Protein AF-A0A2I7KH91-F1 (afdb_monomer_lite)

pLDDT: mean 83.94, std 9.48, range [47.47, 95.06]

Structure (mmCIF, N/CA/C/O backbone):
data_AF-A0A2I7KH91-F1
#
_entry.id   AF-A0A2I7KH91-F1
#
loop_
_atom_site.group_PDB
_atom_site.id
_atom_site.type_symbol
_atom_site.label_atom_id
_atom_site.label_alt_id
_atom_site.label_comp_id
_atom_site.label_asym_id
_atom_site.label_entity_id
_atom_site.label_seq_id
_atom_site.pdbx_PDB_ins_code
_atom_site.Cartn_x
_atom_site.Cartn_y
_atom_site.Cartn_z
_atom_site.occupancy
_atom_site.B_iso_or_equiv
_atom_site.auth_seq_id
_atom_site.auth_comp_id
_atom_site.auth_asym_id
_atom_site.auth_atom_id
_atom_site.pdbx_PDB_model_num
ATOM 1 N N . MET A 1 1 ? 5.853 6.219 -17.560 1.00 79.38 1 MET A N 1
ATOM 2 C CA . MET A 1 1 ? 6.123 5.303 -16.429 1.00 79.38 1 MET A CA 1
ATOM 3 C C . MET A 1 1 ? 6.312 6.039 -15.099 1.00 79.38 1 MET A C 1
ATOM 5 O O . MET A 1 1 ? 5.589 5.739 -14.161 1.00 79.38 1 MET A O 1
ATOM 9 N N . THR A 1 2 ? 7.176 7.060 -15.022 1.00 87.81 2 THR A N 1
ATOM 10 C CA . THR A 1 2 ? 7.430 7.852 -13.794 1.00 87.81 2 THR A CA 1
ATOM 11 C C . THR A 1 2 ? 6.170 8.448 -13.158 1.00 87.81 2 THR A C 1
ATOM 13 O O . THR A 1 2 ? 5.970 8.321 -11.957 1.00 87.81 2 THR A O 1
ATOM 16 N N . ILE A 1 3 ? 5.271 9.028 -13.962 1.00 91.19 3 ILE A N 1
ATOM 17 C CA . ILE A 1 3 ? 4.003 9.596 -13.469 1.00 91.19 3 ILE A CA 1
ATOM 18 C C . ILE A 1 3 ? 3.130 8.527 -12.793 1.00 91.19 3 ILE A C 1
ATOM 20 O O . ILE A 1 3 ? 2.564 8.785 -11.738 1.00 91.19 3 ILE A O 1
ATOM 24 N N . ALA A 1 4 ? 3.059 7.315 -13.352 1.00 84.56 4 ALA A N 1
ATOM 25 C CA . ALA A 1 4 ? 2.259 6.227 -12.786 1.00 84.56 4 ALA A CA 1
ATOM 26 C C . ALA A 1 4 ? 2.782 5.798 -11.405 1.00 84.56 4 ALA A C 1
ATOM 28 O O . ALA A 1 4 ? 1.996 5.546 -10.498 1.00 84.56 4 ALA A O 1
ATOM 29 N N . ILE A 1 5 ? 4.107 5.788 -11.228 1.00 86.88 5 ILE A N 1
ATOM 30 C CA . ILE A 1 5 ? 4.751 5.509 -9.938 1.00 86.88 5 ILE A CA 1
ATOM 31 C C . ILE A 1 5 ? 4.457 6.626 -8.933 1.00 86.88 5 ILE A C 1
ATOM 33 O O . ILE A 1 5 ? 4.111 6.336 -7.794 1.00 86.88 5 ILE A O 1
ATOM 37 N N . ILE A 1 6 ? 4.530 7.896 -9.346 1.00 91.19 6 ILE A N 1
ATOM 38 C CA . ILE A 1 6 ? 4.178 9.030 -8.474 1.00 91.19 6 ILE A CA 1
ATOM 39 C C . ILE A 1 6 ? 2.723 8.908 -8.007 1.00 91.19 6 ILE A C 1
ATOM 41 O O . ILE A 1 6 ? 2.447 9.019 -6.813 1.00 91.19 6 ILE A O 1
ATOM 45 N N . VAL A 1 7 ? 1.793 8.628 -8.924 1.00 89.44 7 VAL A N 1
ATOM 46 C CA . VAL A 1 7 ? 0.377 8.439 -8.579 1.00 89.44 7 VAL A CA 1
ATOM 47 C C . VAL A 1 7 ? 0.184 7.234 -7.659 1.00 89.44 7 VAL A C 1
ATOM 49 O O . VAL A 1 7 ? -0.566 7.334 -6.690 1.00 89.44 7 VAL A O 1
ATOM 52 N N . PHE A 1 8 ? 0.883 6.124 -7.905 1.00 90.81 8 PHE A N 1
ATOM 53 C CA . PHE A 1 8 ? 0.881 4.966 -7.012 1.00 90.81 8 PHE A CA 1
ATOM 54 C C . PHE A 1 8 ? 1.340 5.339 -5.596 1.00 90.81 8 PHE A C 1
ATOM 56 O O . PHE A 1 8 ? 0.632 5.038 -4.638 1.00 90.81 8 PHE A O 1
ATOM 63 N N . VAL A 1 9 ? 2.458 6.058 -5.456 1.00 90.88 9 VAL A N 1
ATOM 64 C CA . VAL A 1 9 ? 2.973 6.503 -4.151 1.00 90.88 9 VAL A CA 1
ATOM 65 C C . VAL A 1 9 ? 1.954 7.391 -3.434 1.00 90.88 9 VAL A C 1
ATOM 67 O O . VAL A 1 9 ? 1.672 7.176 -2.256 1.00 90.88 9 VAL A O 1
ATOM 70 N N . LEU A 1 10 ? 1.342 8.350 -4.135 1.00 90.19 10 LEU A N 1
ATOM 71 C CA . LEU A 1 10 ? 0.299 9.205 -3.557 1.00 90.19 10 LEU A CA 1
ATOM 72 C C . LEU A 1 10 ? -0.932 8.398 -3.118 1.00 90.19 10 LEU A C 1
ATOM 74 O O . LEU A 1 10 ? -1.463 8.630 -2.030 1.00 90.19 10 LEU A O 1
ATOM 78 N N . ALA A 1 11 ? -1.362 7.424 -3.922 1.00 86.81 11 ALA A N 1
ATOM 79 C CA . ALA A 1 11 ? -2.464 6.532 -3.575 1.00 86.81 11 ALA A CA 1
ATOM 80 C C . ALA A 1 11 ? -2.138 5.688 -2.333 1.00 86.81 11 ALA A C 1
ATOM 82 O O . ALA A 1 11 ? -2.985 5.528 -1.455 1.00 86.81 11 ALA A O 1
ATOM 83 N N . GLN A 1 12 ? -0.902 5.203 -2.221 1.00 88.19 12 GLN A N 1
ATOM 84 C CA . GLN A 1 12 ? -0.426 4.402 -1.095 1.00 88.19 12 GLN A CA 1
ATOM 85 C C . GLN A 1 12 ? -0.352 5.228 0.199 1.00 88.19 12 GLN A C 1
ATOM 87 O O . GLN A 1 12 ? -0.780 4.765 1.257 1.00 88.19 12 GLN A O 1
ATOM 92 N N . LEU A 1 13 ? 0.101 6.483 0.116 1.00 88.56 13 LEU A N 1
ATOM 93 C CA . LEU A 1 13 ? 0.049 7.427 1.238 1.00 88.56 13 LEU A CA 1
ATOM 94 C C . LEU A 1 13 ? -1.398 7.693 1.676 1.00 88.56 13 LEU A C 1
ATOM 96 O O . LEU A 1 13 ? -1.700 7.653 2.871 1.00 88.56 13 LEU A O 1
ATOM 100 N N . GLY A 1 14 ? -2.303 7.910 0.718 1.00 85.88 14 GLY A N 1
ATOM 101 C CA . GLY A 1 14 ? -3.732 8.073 0.983 1.00 85.88 14 GLY A CA 1
ATOM 102 C C . GLY A 1 14 ? -4.343 6.854 1.678 1.00 85.88 14 GLY A C 1
ATOM 103 O O . GLY A 1 14 ? -5.058 7.005 2.670 1.00 85.88 14 GLY A O 1
ATOM 104 N N . ASP A 1 15 ? -4.021 5.647 1.220 1.00 86.06 15 ASP A N 1
ATOM 105 C CA . ASP A 1 15 ? -4.465 4.383 1.818 1.00 86.06 15 ASP A CA 1
ATOM 106 C C . ASP A 1 15 ? -3.978 4.217 3.267 1.00 86.06 15 ASP A C 1
ATOM 108 O O . ASP A 1 15 ? -4.770 3.892 4.154 1.00 86.06 15 ASP A O 1
ATOM 112 N N . VAL A 1 16 ? -2.711 4.532 3.550 1.00 86.69 16 VAL A N 1
ATOM 113 C CA . VAL A 1 16 ? -2.151 4.472 4.911 1.00 86.69 16 VAL A CA 1
ATOM 114 C C . VAL A 1 16 ? -2.832 5.479 5.836 1.00 86.69 16 VAL A C 1
ATOM 116 O O . VAL A 1 16 ? -3.234 5.127 6.948 1.00 86.69 16 VAL A O 1
ATOM 119 N N . ILE A 1 17 ? -2.982 6.731 5.394 1.00 86.50 17 ILE A N 1
ATOM 120 C CA . ILE A 1 17 ? -3.592 7.797 6.202 1.00 86.50 17 ILE A CA 1
ATOM 121 C C . ILE A 1 17 ? -5.057 7.475 6.488 1.00 86.50 17 ILE A C 1
ATOM 123 O O . ILE A 1 17 ? -5.494 7.574 7.638 1.00 86.50 17 ILE A O 1
ATOM 127 N N . THR A 1 18 ? -5.813 7.088 5.458 1.00 83.62 18 THR A N 1
ATOM 128 C CA . THR A 1 18 ? -7.229 6.738 5.607 1.00 83.62 18 THR A CA 1
ATOM 129 C C . THR A 1 18 ? -7.372 5.549 6.548 1.00 83.62 18 THR A C 1
ATOM 131 O O . THR A 1 18 ? -8.069 5.677 7.550 1.00 83.62 18 THR A O 1
ATOM 134 N N . THR A 1 19 ? -6.638 4.455 6.332 1.00 83.44 19 THR A N 1
ATOM 135 C CA . THR A 1 19 ? -6.714 3.243 7.168 1.00 83.44 19 THR A CA 1
ATOM 136 C C . THR A 1 19 ? -6.357 3.513 8.633 1.00 83.44 19 THR A C 1
ATOM 138 O O . THR A 1 19 ? -7.090 3.096 9.531 1.00 83.44 19 THR A O 1
ATOM 141 N N . LYS A 1 20 ? -5.302 4.291 8.915 1.00 84.56 20 LYS A N 1
ATOM 142 C CA . LYS A 1 20 ? -4.977 4.684 10.299 1.00 84.56 20 LYS A CA 1
ATOM 143 C C . LYS A 1 20 ? -6.094 5.503 10.942 1.00 84.56 20 LYS A C 1
ATOM 145 O O . LYS A 1 20 ? -6.457 5.242 12.084 1.00 84.56 20 LYS A O 1
ATOM 150 N N . ARG A 1 21 ? -6.664 6.469 10.215 1.00 82.94 21 ARG A N 1
ATOM 151 C CA . ARG A 1 21 ? -7.792 7.277 10.711 1.00 82.94 21 ARG A CA 1
ATOM 152 C C . ARG A 1 21 ? -9.057 6.440 10.933 1.00 82.94 21 ARG A C 1
ATOM 154 O O . ARG A 1 21 ? -9.786 6.727 11.877 1.00 82.94 21 ARG A O 1
ATOM 161 N N . ALA A 1 22 ? -9.294 5.408 10.119 1.00 78.69 22 ALA A N 1
ATOM 162 C CA . ALA A 1 22 ? -10.373 4.435 10.324 1.00 78.69 22 ALA A CA 1
ATOM 163 C C . ALA A 1 22 ? -10.247 3.739 11.669 1.00 78.69 22 ALA A C 1
ATOM 165 O O . ALA A 1 22 ? -11.185 3.724 12.462 1.00 78.69 22 ALA A O 1
ATOM 166 N N . LEU A 1 23 ? -9.077 3.139 11.878 1.00 80.12 23 LEU A N 1
ATOM 167 C CA . LEU A 1 23 ? -8.834 2.192 12.957 1.00 80.12 23 LEU A CA 1
ATOM 168 C C . LEU A 1 23 ? -8.504 2.895 14.275 1.00 80.12 23 LEU A C 1
ATOM 170 O O . LEU A 1 23 ? -8.609 2.287 15.332 1.00 80.12 23 LEU A O 1
ATOM 174 N N . ALA A 1 24 ? -8.161 4.185 14.231 1.00 81.38 24 ALA A N 1
ATOM 175 C CA . ALA A 1 24 ? -8.050 5.023 15.419 1.00 81.38 24 ALA A CA 1
ATOM 176 C C . ALA A 1 24 ? -9.411 5.323 16.079 1.00 81.38 24 ALA A C 1
ATOM 178 O O . ALA A 1 24 ? -9.441 5.762 17.227 1.00 81.38 24 ALA A O 1
ATOM 179 N N . ARG A 1 25 ? -10.542 5.118 15.383 1.00 77.81 25 ARG A N 1
ATOM 180 C CA . ARG A 1 25 ? -11.874 5.331 15.967 1.00 77.81 25 ARG A CA 1
ATOM 181 C C . ARG A 1 25 ? -12.259 4.158 16.881 1.00 77.81 25 ARG A C 1
ATOM 183 O O . ARG A 1 25 ? -12.253 3.016 16.415 1.00 77.81 25 ARG A O 1
ATOM 190 N N . PRO A 1 26 ? -12.663 4.414 18.140 1.00 71.75 26 PRO A N 1
ATOM 191 C CA . PRO A 1 26 ? -13.116 3.367 19.052 1.00 71.75 26 PRO A CA 1
ATOM 192 C C . PRO A 1 26 ? -14.248 2.532 18.443 1.00 71.75 26 PRO A C 1
ATOM 194 O O . PRO A 1 26 ? -15.184 3.072 17.856 1.00 71.75 26 PRO A O 1
ATOM 197 N N . GLY A 1 27 ? -14.160 1.206 18.565 1.00 69.00 27 GLY A N 1
ATOM 198 C CA . GLY A 1 27 ? -15.197 0.276 18.103 1.00 69.00 27 GLY A CA 1
ATOM 199 C C . GLY A 1 27 ? -15.215 -0.017 16.597 1.00 69.00 27 GLY A C 1
ATOM 200 O O . GLY A 1 27 ? -15.961 -0.899 16.172 1.00 69.00 27 GLY A O 1
ATOM 201 N N . LYS A 1 28 ? -14.389 0.649 15.776 1.00 70.25 28 LYS A N 1
ATOM 202 C CA . LYS A 1 28 ? -14.249 0.310 14.351 1.00 70.25 28 LYS A CA 1
ATOM 203 C C . LYS A 1 28 ? -13.213 -0.802 14.163 1.00 70.25 28 LYS A C 1
ATOM 205 O O . LYS A 1 28 ? -12.157 -0.801 14.788 1.00 70.25 28 LYS A O 1
ATOM 210 N N . ARG A 1 29 ? -13.525 -1.762 13.290 1.00 69.88 29 ARG A N 1
ATOM 211 C CA . ARG A 1 29 ? -12.633 -2.864 12.895 1.00 69.88 29 ARG A CA 1
ATOM 212 C C . ARG A 1 29 ? -12.450 -2.873 11.384 1.00 69.88 29 ARG A C 1
ATOM 214 O O . ARG A 1 29 ? -13.328 -2.422 10.652 1.00 69.88 29 ARG A O 1
ATOM 221 N N . GLU A 1 30 ? -11.321 -3.414 10.940 1.00 74.12 30 GLU A N 1
ATOM 222 C CA . GLU A 1 30 ? -11.028 -3.604 9.521 1.00 74.12 30 GLU A CA 1
ATOM 223 C C . GLU A 1 30 ? -12.075 -4.529 8.882 1.00 74.12 30 GLU A C 1
ATOM 225 O O . GLU A 1 30 ? -12.328 -5.634 9.374 1.00 74.12 30 GLU A O 1
ATOM 230 N N . ALA A 1 31 ? -12.699 -4.062 7.798 1.00 71.75 31 ALA A N 1
ATOM 231 C CA . ALA A 1 31 ? -13.765 -4.793 7.116 1.00 71.75 31 ALA A CA 1
ATOM 232 C C . ALA A 1 31 ? -13.220 -5.947 6.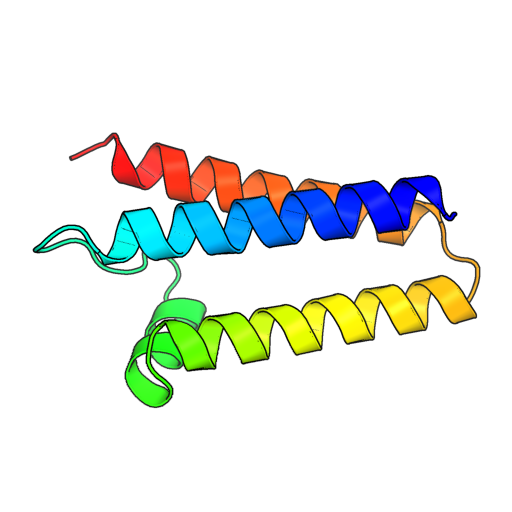265 1.00 71.75 31 ALA A C 1
ATOM 234 O O . ALA A 1 31 ? -13.886 -6.969 6.103 1.00 71.75 31 ALA A O 1
ATOM 235 N N . ASN A 1 32 ? -12.003 -5.802 5.738 1.00 75.00 32 ASN A N 1
ATOM 236 C CA . ASN A 1 32 ? -11.360 -6.850 4.965 1.00 75.00 32 ASN A CA 1
ATOM 237 C C . ASN A 1 32 ? -10.821 -7.945 5.911 1.00 75.00 32 ASN A C 1
ATOM 239 O O . ASN A 1 32 ? -9.912 -7.668 6.697 1.00 75.00 32 ASN A O 1
ATOM 243 N N . PRO A 1 33 ? -11.317 -9.196 5.833 1.00 77.69 33 PRO A N 1
ATOM 244 C CA . PRO A 1 33 ? -10.920 -10.265 6.747 1.00 77.69 33 PRO A CA 1
ATOM 245 C C . PRO A 1 33 ? -9.427 -10.603 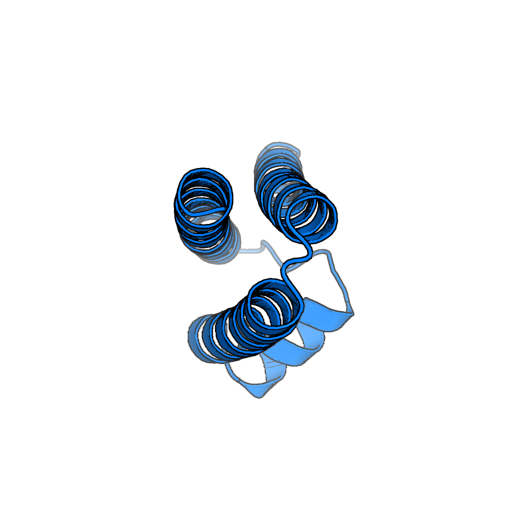6.657 1.00 77.69 33 PRO A C 1
ATOM 247 O O . PRO A 1 33 ? -8.827 -10.939 7.675 1.00 77.69 33 PRO A O 1
ATOM 250 N N . PHE A 1 34 ? -8.807 -10.469 5.481 1.00 81.56 34 PHE A N 1
ATOM 251 C CA . PHE A 1 34 ? -7.373 -10.706 5.314 1.00 81.56 34 PHE A CA 1
ATOM 252 C C . PHE A 1 34 ? -6.542 -9.626 6.014 1.00 81.56 34 PHE A C 1
ATOM 254 O O . PHE A 1 34 ? -5.651 -9.934 6.805 1.00 81.56 34 PHE A O 1
ATOM 261 N N . MET A 1 35 ? -6.879 -8.354 5.778 1.00 82.06 35 MET A N 1
ATOM 262 C CA . MET A 1 35 ? -6.207 -7.232 6.442 1.00 82.06 35 MET 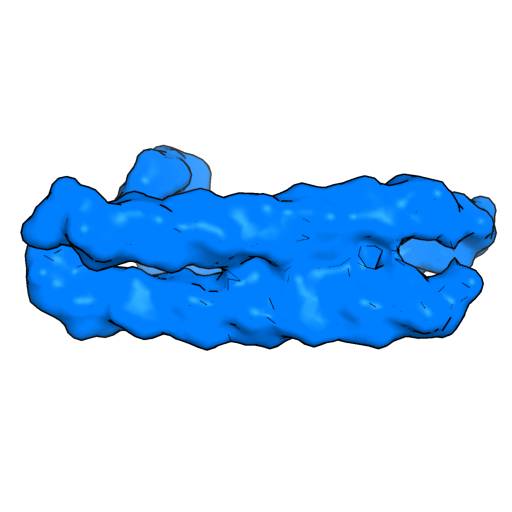A CA 1
ATOM 263 C C . MET A 1 35 ? -6.457 -7.245 7.950 1.00 82.06 35 MET A C 1
ATOM 265 O O . MET A 1 35 ? -5.553 -6.920 8.711 1.00 82.06 35 MET A O 1
ATOM 269 N N . ARG A 1 36 ? -7.636 -7.695 8.392 1.00 83.38 36 ARG A N 1
ATOM 270 C CA . ARG A 1 36 ? -7.942 -7.894 9.810 1.00 83.38 36 ARG A CA 1
ATOM 271 C C . ARG A 1 36 ? -6.997 -8.906 10.447 1.00 83.38 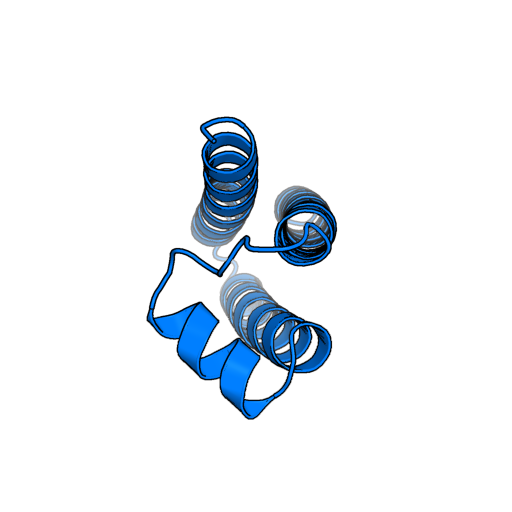36 ARG A C 1
ATOM 273 O O . ARG A 1 36 ? -6.352 -8.572 11.427 1.00 83.38 36 ARG A O 1
ATOM 280 N N . VAL A 1 37 ? -6.839 -10.092 9.853 1.00 86.44 37 VAL A N 1
ATOM 281 C CA . VAL A 1 37 ? -5.887 -11.104 10.352 1.00 86.44 37 VAL A CA 1
ATOM 282 C C . VAL A 1 37 ? -4.462 -10.549 10.393 1.00 86.44 37 VAL A C 1
ATOM 284 O O . VAL A 1 37 ? -3.719 -10.807 11.340 1.00 86.44 37 VAL A O 1
ATOM 287 N N . LEU A 1 38 ? -4.078 -9.772 9.381 1.00 86.62 38 LEU A N 1
ATOM 288 C CA . LEU A 1 38 ? -2.760 -9.155 9.321 1.00 86.62 38 LEU A CA 1
ATOM 289 C C . LEU A 1 38 ? -2.560 -8.113 10.436 1.00 86.62 38 LEU A C 1
ATOM 291 O O . LEU A 1 38 ? -1.527 -8.127 11.105 1.00 86.62 38 LEU A O 1
ATOM 295 N N . PHE A 1 39 ? -3.545 -7.243 10.667 1.00 88.12 39 PHE A N 1
ATOM 296 C CA . PHE A 1 39 ? -3.516 -6.237 11.731 1.00 88.12 39 PHE A CA 1
ATOM 297 C C . PHE A 1 39 ? -3.606 -6.849 13.127 1.00 88.12 39 PHE A C 1
ATOM 299 O O . PHE A 1 39 ? -2.933 -6.361 14.030 1.00 88.12 39 PHE A O 1
ATOM 306 N N . ASP A 1 40 ? -4.360 -7.932 13.300 1.00 87.25 40 ASP A N 1
ATOM 307 C CA . ASP A 1 40 ? -4.451 -8.652 14.571 1.00 87.25 40 ASP A CA 1
ATOM 308 C C . ASP A 1 40 ? -3.105 -9.304 14.936 1.00 87.25 40 ASP A C 1
ATOM 310 O O . ASP A 1 40 ? -2.747 -9.371 16.110 1.00 87.25 40 ASP A O 1
ATOM 314 N N . ARG A 1 41 ? -2.326 -9.757 13.940 1.00 91.44 41 ARG A N 1
ATOM 315 C CA . ARG A 1 41 ? -1.018 -10.405 14.159 1.00 91.44 41 ARG A CA 1
ATOM 316 C C . ARG A 1 41 ? 0.153 -9.436 14.287 1.00 91.44 41 ARG A C 1
ATOM 318 O O . ARG A 1 41 ? 1.055 -9.683 15.078 1.00 91.44 41 ARG A O 1
ATOM 325 N N . LEU A 1 42 ? 0.183 -8.383 13.472 1.00 88.94 42 LEU A N 1
ATOM 326 C CA . LEU A 1 42 ? 1.342 -7.485 13.339 1.00 88.94 42 LEU A CA 1
ATOM 327 C C . LEU A 1 42 ? 1.081 -6.071 13.876 1.00 88.94 42 LEU A C 1
ATOM 329 O O . LEU A 1 42 ? 1.948 -5.197 13.792 1.00 88.94 42 LEU A O 1
ATOM 333 N N . GLY A 1 43 ? -0.126 -5.814 14.378 1.00 87.50 43 GLY A N 1
ATOM 334 C CA . GLY A 1 43 ? -0.616 -4.467 14.629 1.00 87.50 43 GLY A CA 1
ATOM 335 C C . GLY A 1 43 ? -0.915 -3.707 13.333 1.00 87.50 43 GLY A C 1
ATOM 336 O O . GLY A 1 43 ? -0.484 -4.068 12.234 1.00 87.50 43 GLY A O 1
ATOM 337 N N . VAL A 1 44 ? -1.636 -2.592 13.460 1.00 86.62 44 VAL A N 1
ATOM 338 C CA . VAL A 1 44 ? -2.022 -1.745 12.316 1.00 86.62 44 VAL A CA 1
ATOM 339 C C . VAL A 1 44 ? -0.796 -1.255 11.542 1.00 86.62 44 VAL A C 1
ATOM 341 O O . VAL A 1 44 ? -0.756 -1.339 10.318 1.00 86.62 44 VAL A O 1
ATOM 344 N N . ASN A 1 45 ? 0.238 -0.783 12.246 1.00 87.50 45 ASN A N 1
ATOM 345 C CA . ASN A 1 45 ? 1.462 -0.306 11.601 1.00 87.50 45 ASN A CA 1
ATOM 346 C C . ASN A 1 45 ? 2.215 -1.440 10.891 1.00 87.50 45 ASN A C 1
ATOM 348 O O . ASN A 1 45 ? 2.625 -1.252 9.750 1.00 87.50 45 ASN A O 1
ATOM 352 N N . GLY A 1 46 ? 2.358 -2.613 11.518 1.00 87.38 46 GLY A N 1
ATOM 353 C CA . GLY A 1 46 ? 3.055 -3.748 10.911 1.00 87.38 46 GLY A CA 1
ATOM 354 C C . GLY A 1 46 ? 2.332 -4.284 9.676 1.00 87.38 46 GLY A C 1
ATOM 355 O O . GLY A 1 46 ? 2.959 -4.485 8.636 1.00 87.38 46 GLY A O 1
ATOM 356 N N . GLY A 1 47 ? 1.006 -4.429 9.734 1.00 88.31 47 GLY A N 1
ATOM 357 C CA . GLY A 1 47 ? 0.234 -4.869 8.571 1.00 88.31 47 GLY A CA 1
ATOM 358 C C . GLY A 1 47 ? 0.221 -3.854 7.425 1.00 88.31 47 GLY A C 1
ATOM 359 O O . GLY A 1 47 ? 0.286 -4.250 6.262 1.00 88.31 47 GLY A O 1
ATOM 360 N N . LEU A 1 48 ? 0.212 -2.548 7.726 1.00 88.75 48 LEU A N 1
ATOM 361 C CA . LEU A 1 48 ? 0.350 -1.508 6.701 1.00 88.75 48 LEU A CA 1
ATOM 362 C C . LEU A 1 48 ? 1.736 -1.542 6.050 1.00 88.75 48 LEU A C 1
ATOM 364 O O . LEU A 1 48 ? 1.823 -1.416 4.831 1.00 88.75 48 LEU A O 1
ATOM 368 N N . THR A 1 49 ? 2.799 -1.774 6.826 1.00 89.75 49 THR A N 1
ATOM 369 C CA . THR A 1 49 ? 4.155 -1.955 6.288 1.00 89.75 49 THR A CA 1
ATOM 370 C C . THR A 1 49 ? 4.227 -3.163 5.359 1.00 89.75 49 THR A C 1
ATOM 372 O O . THR A 1 49 ? 4.741 -3.039 4.251 1.00 89.75 49 THR A O 1
ATOM 375 N N . VAL A 1 50 ? 3.666 -4.313 5.751 1.00 90.81 50 VAL A N 1
ATOM 376 C CA . VAL A 1 50 ? 3.643 -5.512 4.893 1.00 90.81 50 VAL A CA 1
ATOM 377 C C . VAL A 1 50 ? 2.871 -5.250 3.600 1.00 90.81 50 VAL A C 1
ATOM 379 O O . VAL A 1 50 ? 3.385 -5.533 2.519 1.00 90.81 50 VAL A O 1
ATOM 382 N N . LYS A 1 51 ? 1.677 -4.648 3.680 1.00 88.31 51 LYS A N 1
ATOM 383 C CA . LYS A 1 51 ? 0.904 -4.257 2.489 1.00 88.31 51 LYS A CA 1
ATOM 384 C C . LYS A 1 51 ? 1.712 -3.326 1.585 1.00 88.31 51 LYS A C 1
ATOM 386 O O . LYS A 1 51 ? 1.725 -3.518 0.370 1.00 88.31 51 LYS A O 1
ATOM 391 N N . ALA A 1 52 ? 2.387 -2.336 2.169 1.00 89.88 52 ALA A N 1
ATOM 392 C CA . ALA A 1 52 ? 3.194 -1.390 1.417 1.00 89.88 52 ALA A CA 1
ATOM 393 C C . ALA A 1 52 ? 4.364 -2.080 0.707 1.00 89.88 52 ALA A C 1
ATOM 395 O O . ALA A 1 52 ? 4.558 -1.859 -0.483 1.00 89.88 52 ALA A O 1
ATOM 396 N N . LEU A 1 53 ? 5.084 -2.966 1.399 1.00 92.62 53 LEU A N 1
ATOM 397 C CA . LEU A 1 53 ? 6.189 -3.732 0.822 1.00 92.62 53 LEU A CA 1
ATOM 398 C C . LEU A 1 53 ? 5.730 -4.619 -0.337 1.00 92.62 53 LEU A C 1
ATOM 400 O O . LEU A 1 53 ? 6.349 -4.592 -1.396 1.00 92.62 53 LEU A O 1
ATOM 404 N N . VAL A 1 54 ? 4.629 -5.355 -0.168 1.00 92.56 54 VAL A N 1
ATOM 405 C CA . VAL A 1 54 ? 4.089 -6.231 -1.221 1.00 92.56 54 VAL A CA 1
ATOM 406 C C . VAL A 1 54 ? 3.664 -5.419 -2.446 1.00 92.56 54 VAL A C 1
ATOM 408 O O . VAL A 1 54 ? 4.021 -5.766 -3.571 1.00 92.56 54 VAL A O 1
ATOM 411 N N . ALA A 1 55 ? 2.945 -4.313 -2.244 1.00 91.12 55 ALA A N 1
ATOM 412 C CA . ALA A 1 55 ? 2.507 -3.457 -3.343 1.00 91.12 55 ALA A CA 1
ATOM 413 C C . ALA A 1 55 ? 3.693 -2.793 -4.064 1.00 91.12 55 ALA A C 1
ATOM 415 O O . ALA A 1 55 ? 3.724 -2.758 -5.293 1.00 91.12 55 ALA A O 1
ATOM 416 N N . SER A 1 56 ? 4.693 -2.317 -3.319 1.00 92.25 56 SER A N 1
ATOM 417 C CA . SER A 1 56 ? 5.901 -1.721 -3.894 1.00 92.25 56 SER A CA 1
ATOM 418 C C . SER A 1 56 ? 6.755 -2.749 -4.639 1.00 92.25 56 SER A C 1
ATOM 420 O O . SER A 1 56 ? 7.275 -2.430 -5.704 1.00 92.25 56 SER A O 1
ATOM 422 N N . ALA A 1 57 ? 6.857 -3.986 -4.140 1.00 94.25 57 ALA A N 1
ATOM 423 C CA . ALA A 1 57 ? 7.545 -5.076 -4.832 1.00 94.25 57 ALA A CA 1
ATOM 424 C C . ALA A 1 57 ? 6.863 -5.420 -6.166 1.00 94.25 57 ALA A C 1
ATOM 426 O O . ALA A 1 57 ? 7.540 -5.572 -7.182 1.00 94.25 57 ALA A O 1
ATOM 427 N N . LEU A 1 58 ? 5.525 -5.463 -6.188 1.00 93.31 58 LEU A N 1
ATOM 428 C CA . LEU A 1 58 ? 4.758 -5.661 -7.418 1.00 93.31 58 LEU A CA 1
ATOM 429 C C . LEU A 1 58 ? 5.002 -4.528 -8.424 1.00 93.31 58 LEU A C 1
ATOM 431 O O . LEU A 1 58 ? 5.268 -4.795 -9.593 1.00 93.31 58 LEU A O 1
ATOM 435 N N . VAL A 1 59 ? 4.942 -3.266 -7.986 1.00 92.44 59 VAL A N 1
ATOM 436 C CA . VAL A 1 59 ? 5.191 -2.113 -8.869 1.00 92.44 59 VAL A CA 1
ATOM 437 C C . VAL A 1 59 ? 6.631 -2.090 -9.375 1.00 92.44 59 VAL A C 1
ATOM 439 O O . VAL A 1 59 ? 6.843 -1.776 -10.543 1.00 92.44 59 VAL A O 1
ATOM 442 N N . TYR A 1 60 ? 7.607 -2.454 -8.541 1.00 93.25 60 TYR A N 1
ATOM 443 C CA . TYR A 1 60 ? 9.004 -2.580 -8.953 1.00 93.25 60 TYR A CA 1
ATOM 444 C C . TYR A 1 60 ? 9.178 -3.637 -10.050 1.00 93.25 60 TYR A C 1
ATOM 446 O O . TYR A 1 60 ? 9.795 -3.350 -11.072 1.00 93.25 60 TYR A O 1
ATOM 454 N N . TRP A 1 61 ? 8.577 -4.818 -9.882 1.00 95.06 61 TRP A N 1
ATOM 455 C CA . TRP A 1 61 ? 8.620 -5.870 -10.899 1.00 95.06 61 TRP A CA 1
ATOM 456 C C . TRP A 1 61 ? 7.940 -5.435 -12.210 1.00 95.06 61 TRP A C 1
ATOM 458 O O . TRP A 1 61 ? 8.515 -5.556 -13.289 1.00 95.06 61 TRP A O 1
ATOM 468 N N . LEU A 1 62 ? 6.757 -4.819 -12.134 1.00 93.00 62 LEU A N 1
ATOM 469 C CA . LEU A 1 62 ? 6.075 -4.279 -13.319 1.00 93.00 62 LEU A CA 1
ATOM 470 C C . LEU A 1 62 ? 6.886 -3.175 -14.009 1.00 93.00 62 LEU A C 1
ATOM 472 O O . LEU A 1 62 ? 6.859 -3.051 -15.233 1.00 93.00 62 LEU A O 1
ATOM 476 N N . TRP A 1 63 ? 7.609 -2.371 -13.232 1.00 92.81 63 TRP A N 1
ATOM 477 C CA . TRP A 1 63 ? 8.506 -1.349 -13.754 1.00 92.81 63 TRP A CA 1
ATOM 478 C C . TRP A 1 63 ? 9.706 -1.963 -14.480 1.00 92.81 63 TRP A C 1
ATOM 480 O O . TRP A 1 63 ? 10.034 -1.486 -15.568 1.00 92.81 63 TRP A O 1
ATOM 490 N N . SER A 1 64 ? 10.309 -3.034 -13.946 1.00 93.56 64 SER A N 1
ATOM 491 C CA . SER A 1 64 ? 11.413 -3.738 -14.618 1.00 93.56 64 SER A CA 1
ATOM 492 C C . SER A 1 64 ? 10.999 -4.390 -15.940 1.00 93.56 64 SER A C 1
ATOM 494 O O . SER A 1 64 ? 11.810 -4.458 -16.855 1.00 93.56 64 SER A O 1
ATOM 496 N N . GLU A 1 65 ? 9.731 -4.784 -16.073 1.00 94.06 65 GLU A N 1
ATOM 497 C CA . GLU A 1 65 ? 9.152 -5.331 -17.313 1.00 94.06 65 GLU A CA 1
ATOM 498 C C . GLU A 1 65 ? 8.669 -4.234 -18.290 1.00 94.06 65 GLU A C 1
ATOM 500 O O . GLU A 1 65 ? 8.128 -4.523 -19.357 1.00 94.06 65 GLU A O 1
ATOM 505 N N . GLY A 1 66 ? 8.785 -2.947 -17.930 1.00 90.94 66 GLY A N 1
ATOM 506 C CA . GLY A 1 66 ? 8.274 -1.830 -18.738 1.00 90.94 66 GLY A CA 1
ATOM 507 C C . GLY A 1 66 ? 6.738 -1.734 -18.797 1.00 90.94 66 GLY A C 1
ATOM 508 O O . GLY A 1 66 ? 6.178 -0.960 -19.583 1.00 90.94 66 GLY A O 1
ATOM 509 N N . ALA A 1 67 ? 6.029 -2.485 -17.953 1.00 89.62 67 ALA A N 1
ATOM 510 C CA . ALA A 1 67 ? 4.583 -2.658 -17.986 1.00 89.62 67 ALA A CA 1
ATOM 511 C C . ALA A 1 67 ? 3.838 -1.461 -17.357 1.00 89.62 67 ALA A C 1
ATOM 513 O O . ALA A 1 67 ? 3.304 -1.519 -16.248 1.00 89.62 67 ALA A O 1
ATOM 514 N N . THR A 1 68 ? 3.762 -0.348 -18.092 1.00 90.62 68 THR A N 1
ATOM 515 C CA . THR A 1 68 ? 3.167 0.910 -17.593 1.00 90.62 68 THR A CA 1
ATOM 516 C C . THR A 1 68 ? 1.666 0.801 -17.282 1.00 90.62 68 THR A C 1
ATOM 518 O O . THR A 1 68 ? 1.209 1.369 -16.290 1.00 90.62 68 THR A O 1
ATOM 521 N N . LEU A 1 69 ? 0.885 0.094 -18.108 1.00 91.00 69 LEU A N 1
ATOM 522 C CA . LEU A 1 69 ? -0.568 -0.045 -17.916 1.00 91.00 69 LEU A CA 1
ATOM 523 C C . LEU A 1 69 ? -0.923 -0.783 -16.607 1.00 91.00 69 LEU A C 1
ATOM 525 O O . LEU A 1 69 ? -1.732 -0.259 -15.839 1.00 91.00 69 LEU A O 1
ATOM 529 N N . PRO A 1 70 ? -0.296 -1.928 -16.277 1.00 91.50 70 PRO A N 1
ATOM 530 C CA . PRO A 1 70 ? -0.473 -2.570 -14.975 1.00 91.50 70 PRO A CA 1
ATOM 531 C C . PRO A 1 70 ? -0.155 -1.681 -13.765 1.00 91.50 70 PRO A C 1
ATOM 533 O O . PRO A 1 70 ? -0.875 -1.745 -12.771 1.00 91.50 70 PRO A O 1
ATOM 536 N N . ILE A 1 71 ? 0.857 -0.807 -13.835 1.00 89.12 71 ILE A N 1
ATOM 537 C CA . ILE A 1 71 ? 1.175 0.119 -12.728 1.00 89.12 71 ILE A CA 1
ATOM 538 C C . ILE A 1 71 ? 0.008 1.085 -12.476 1.00 89.12 71 ILE A C 1
ATOM 540 O O . ILE A 1 71 ? -0.357 1.328 -11.325 1.00 89.12 71 ILE A O 1
ATOM 544 N N . TRP A 1 72 ? -0.628 1.588 -13.539 1.00 89.88 72 TRP A N 1
ATOM 545 C CA . TRP A 1 72 ? -1.843 2.396 -13.408 1.00 89.88 72 TRP A CA 1
ATOM 546 C C . TRP A 1 72 ? -2.991 1.616 -12.772 1.00 89.88 72 TRP A C 1
ATOM 548 O O . TRP A 1 72 ? -3.667 2.149 -11.892 1.00 89.88 72 TRP A O 1
ATOM 558 N N . ALA A 1 73 ? -3.188 0.355 -13.162 1.00 91.00 73 ALA A N 1
ATOM 559 C CA . ALA A 1 73 ? -4.206 -0.495 -12.551 1.00 91.00 73 ALA A CA 1
ATOM 560 C C . ALA A 1 73 ? -3.957 -0.672 -11.043 1.00 91.00 73 ALA A C 1
ATOM 562 O O . ALA A 1 73 ? -4.878 -0.494 -10.246 1.00 91.00 73 ALA A O 1
ATOM 563 N N . VAL A 1 74 ? -2.711 -0.933 -10.631 1.00 89.62 74 VAL A N 1
ATOM 564 C CA . VAL A 1 74 ? -2.339 -1.036 -9.208 1.00 89.62 74 VAL A CA 1
ATOM 565 C C . VAL A 1 74 ? -2.585 0.284 -8.467 1.00 89.62 74 VAL A C 1
ATOM 567 O O . VAL A 1 74 ? -3.143 0.271 -7.366 1.00 89.62 74 VAL A O 1
ATOM 570 N N . ALA A 1 75 ? -2.233 1.427 -9.062 1.00 86.75 75 ALA A N 1
ATOM 571 C CA . ALA A 1 75 ? -2.461 2.744 -8.466 1.00 86.75 75 ALA A CA 1
ATOM 572 C C . ALA A 1 75 ? -3.957 3.038 -8.256 1.00 86.75 75 ALA A C 1
ATOM 574 O O . ALA A 1 75 ? -4.366 3.442 -7.163 1.00 86.75 75 ALA A O 1
ATOM 575 N N . VAL A 1 76 ? -4.786 2.775 -9.272 1.00 89.88 76 VAL A N 1
ATOM 576 C CA . VAL A 1 76 ? -6.244 2.953 -9.204 1.00 89.88 76 VAL A CA 1
ATOM 577 C C . VAL A 1 76 ? -6.862 2.015 -8.172 1.00 89.88 76 VAL A C 1
ATOM 579 O O . VAL A 1 76 ? -7.658 2.469 -7.354 1.00 89.88 76 VAL A O 1
ATOM 582 N N . MET A 1 77 ? -6.475 0.736 -8.149 1.00 88.06 77 MET A N 1
ATOM 583 C CA . MET A 1 77 ? -6.966 -0.216 -7.147 1.00 88.06 77 MET A CA 1
ATOM 584 C C . MET A 1 77 ? -6.592 0.212 -5.726 1.00 88.06 77 MET A C 1
ATOM 586 O O . MET A 1 77 ? -7.437 0.175 -4.834 1.00 88.06 77 MET A O 1
ATOM 590 N N . THR A 1 78 ? -5.359 0.678 -5.516 1.00 85.31 78 THR A N 1
ATOM 591 C CA . THR A 1 78 ? -4.902 1.177 -4.207 1.00 85.31 78 THR A CA 1
ATOM 592 C C . THR A 1 78 ? -5.739 2.377 -3.760 1.00 85.31 78 THR A C 1
ATOM 594 O O . THR A 1 78 ? -6.241 2.401 -2.636 1.00 85.31 78 THR A O 1
ATOM 597 N N . GLY A 1 79 ? -5.975 3.340 -4.657 1.00 81.12 79 GLY A N 1
ATOM 598 C CA . GLY A 1 79 ? -6.841 4.486 -4.375 1.00 81.12 79 GLY A CA 1
ATOM 599 C C . GLY A 1 79 ? -8.305 4.092 -4.140 1.00 81.12 79 GLY A C 1
ATOM 600 O O . GLY A 1 79 ? -8.957 4.635 -3.249 1.00 81.12 79 GLY A O 1
ATOM 601 N N . ALA A 1 80 ? -8.824 3.116 -4.887 1.00 84.25 80 ALA A N 1
ATOM 602 C CA . ALA A 1 80 ? -10.181 2.606 -4.717 1.00 84.25 80 ALA A CA 1
ATOM 603 C C . ALA A 1 80 ? -10.371 1.931 -3.352 1.00 84.25 80 ALA A C 1
ATOM 605 O O . ALA A 1 80 ? -11.395 2.158 -2.707 1.00 84.25 80 ALA A O 1
ATOM 606 N N . VAL A 1 81 ? -9.379 1.169 -2.879 1.00 78.94 81 VAL A N 1
ATOM 607 C CA . VAL A 1 81 ? -9.378 0.593 -1.525 1.00 78.94 81 VAL A CA 1
ATOM 608 C C . VAL A 1 81 ? -9.364 1.700 -0.469 1.00 78.94 81 VAL A C 1
ATOM 610 O O . VAL A 1 81 ? -10.189 1.663 0.442 1.00 78.94 81 VAL A O 1
ATOM 613 N N . ALA A 1 82 ? -8.532 2.734 -0.627 1.00 77.06 82 ALA A N 1
ATOM 614 C CA . ALA A 1 82 ? -8.511 3.883 0.284 1.00 77.06 82 ALA A CA 1
ATOM 615 C C . ALA A 1 82 ? -9.877 4.596 0.359 1.00 77.06 82 ALA A C 1
ATOM 617 O O . ALA A 1 82 ? -10.380 4.902 1.444 1.00 77.06 82 ALA A O 1
ATOM 618 N N . LEU A 1 83 ? -10.514 4.825 -0.795 1.00 77.94 83 LEU A N 1
ATOM 619 C CA . LEU A 1 83 ? -11.844 5.436 -0.885 1.00 77.94 83 LEU A CA 1
ATOM 620 C C . LEU A 1 83 ? -12.936 4.537 -0.301 1.00 77.94 83 LEU A C 1
ATOM 622 O O . LEU A 1 83 ? -13.840 5.031 0.376 1.00 77.94 83 LEU A O 1
ATOM 626 N N . HIS A 1 84 ? -12.868 3.231 -0.550 1.00 75.69 84 HIS A N 1
ATOM 627 C CA . HIS A 1 84 ? -13.800 2.261 0.011 1.00 75.69 84 HIS A CA 1
ATOM 628 C C . HIS A 1 84 ? -13.692 2.225 1.538 1.00 75.69 84 HIS A C 1
ATOM 630 O O . HIS A 1 84 ? -14.705 2.377 2.223 1.00 75.69 84 HIS A O 1
ATOM 636 N N . ASN A 1 85 ? -12.467 2.155 2.064 1.00 70.69 85 ASN A N 1
ATOM 637 C CA . ASN A 1 85 ? -12.191 2.230 3.493 1.00 70.69 85 ASN A CA 1
ATOM 638 C C . ASN A 1 85 ? -12.747 3.534 4.078 1.00 70.69 85 ASN A C 1
ATOM 640 O O . ASN A 1 85 ? -13.471 3.503 5.071 1.00 70.69 85 ASN A O 1
ATOM 644 N N . HIS A 1 86 ? -12.505 4.678 3.429 1.00 67.31 86 HIS A N 1
ATOM 645 C CA . HIS A 1 86 ? -13.030 5.973 3.871 1.00 67.31 86 HIS A CA 1
ATOM 646 C C . HIS A 1 86 ? -14.567 6.028 3.890 1.00 67.31 86 HIS A C 1
ATOM 648 O O . HIS A 1 86 ? -15.157 6.583 4.815 1.00 67.31 86 HIS A O 1
ATOM 654 N N . ARG A 1 87 ? -15.242 5.422 2.909 1.00 70.38 87 ARG A N 1
ATOM 655 C CA . ARG A 1 87 ? -16.714 5.355 2.867 1.00 70.38 87 ARG A CA 1
ATOM 656 C C . ARG A 1 87 ? -17.285 4.436 3.945 1.00 70.38 87 ARG A C 1
ATOM 658 O O . ARG A 1 87 ? -18.296 4.780 4.553 1.00 70.38 87 ARG A O 1
ATOM 665 N N . LEU A 1 88 ? -16.639 3.304 4.218 1.00 62.91 88 LEU A N 1
ATOM 666 C CA . LEU A 1 88 ? -17.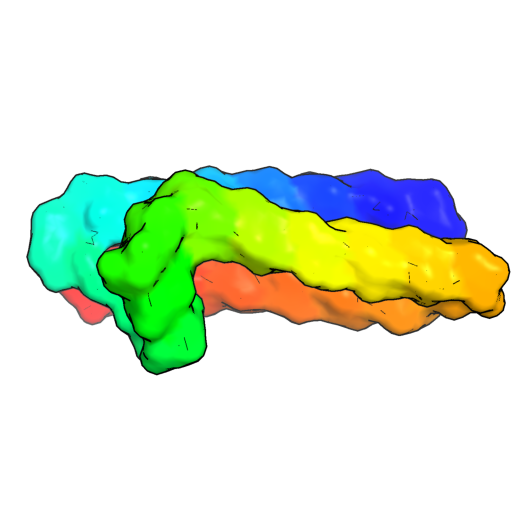028 2.418 5.319 1.00 62.91 88 LEU A CA 1
ATOM 667 C C . LEU A 1 88 ? -16.891 3.111 6.686 1.00 62.91 88 LEU A C 1
ATOM 669 O O . LEU A 1 88 ? -17.707 2.871 7.573 1.00 62.91 88 LEU A O 1
ATOM 673 N N . MET A 1 89 ? -15.936 4.037 6.839 1.00 60.22 89 MET A N 1
ATOM 674 C CA . MET A 1 89 ? -15.796 4.857 8.054 1.00 60.22 89 MET A CA 1
ATOM 675 C C . MET A 1 89 ? -16.945 5.845 8.278 1.00 60.22 89 MET A C 1
ATOM 677 O O . MET A 1 89 ? -17.139 6.273 9.414 1.00 60.22 89 MET A O 1
ATOM 681 N N . GLN A 1 90 ? -17.657 6.254 7.225 1.00 56.12 90 GLN A N 1
ATOM 682 C CA . GLN A 1 90 ? -18.752 7.228 7.311 1.00 56.12 90 GLN A CA 1
ATOM 683 C C . GLN A 1 90 ? -20.119 6.578 7.568 1.00 56.12 90 GLN A C 1
ATOM 685 O O . GLN A 1 90 ? -21.055 7.272 7.947 1.00 56.12 90 GLN A O 1
ATOM 690 N N . LYS A 1 91 ? -20.249 5.261 7.359 1.00 54.91 91 LYS A N 1
ATOM 691 C CA . LYS A 1 91 ? -21.530 4.533 7.420 1.0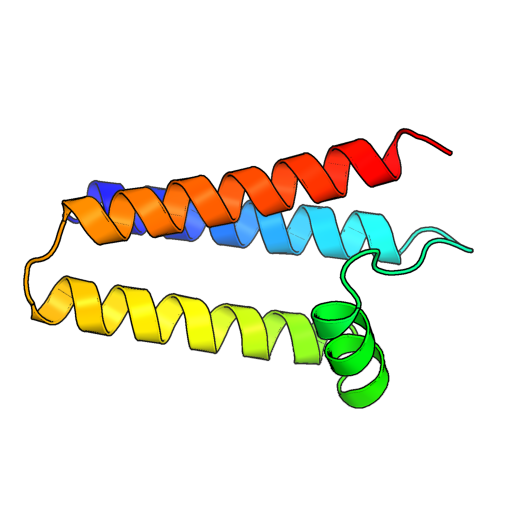0 54.91 91 LYS A CA 1
ATOM 692 C C . LYS A 1 91 ? -21.889 3.940 8.789 1.00 54.91 91 LYS A C 1
ATOM 694 O O . LYS A 1 91 ? -22.729 3.051 8.864 1.00 54.91 91 LYS A O 1
ATOM 699 N N . GLY A 1 92 ? -21.308 4.428 9.876 1.00 47.47 92 GLY A N 1
ATOM 700 C CA . GLY A 1 92 ? -21.802 4.123 11.222 1.00 47.47 92 GLY A CA 1
ATOM 701 C C . GLY A 1 92 ? -21.027 4.845 12.284 1.00 47.47 92 GLY A C 1
ATOM 702 O O . GLY A 1 92 ? -21.182 4.421 13.437 1.00 47.47 92 GLY A O 1
#

InterPro domains:
  IPR043717 Domain of unknown function DUF5658 [PF18902] (6-82)

Secondary structure (DSSP, 8-state):
-HHHHHHHHHHHHHHHHHHHHHHTSTT---SSHHHHHHHHHHHHHHHHHHHHHHHHHHHHHHHHTT-HHHHHHHHHHHHHHHHHHHHHHH--

Organism: NCBI:txid221822

Sequence (92 aa):
MTIAIIVFVLAQLGDVITTKRALARPGKREANPFMRVLFDRLGVNGGLTVKALVASALVYWLWSEGATLPIWAVAVMTGAVALHNHRLMQKG

Radius of gyration: 13.8 Å; chains: 1; bounding box: 33×21×38 Å

Foldseek 3Di:
DVVLVVLLVVLLVLQLVLQVVQVVDPPGADPDVVLRVLCVVLNSVGSSVVVVVVLVVVLVVCVVVVNSVVSNVSSVVSNVNSVVSNVVSVPD